Protein AF-A0AAN8FNZ8-F1 (afdb_monomer)

Solvent-accessible surface area (backbone atoms only — not comparable to full-atom values): 11149 Å² total; per-residue (Å²): 138,85,81,81,78,76,79,76,75,73,84,70,52,84,49,42,31,47,99,85,54,46,43,59,77,36,35,39,49,52,98,63,29,33,39,77,42,84,88,40,74,85,82,74,87,75,91,60,44,58,32,44,45,80,42,80,43,69,47,98,87,42,27,61,41,83,43,81,48,73,41,76,72,66,26,50,25,84,95,46,68,43,57,80,26,32,36,62,39,81,90,76,51,40,69,38,72,40,83,91,41,74,89,68,80,80,79,90,53,90,73,44,49,76,43,80,42,68,50,97,44,27,33,66,40,71,46,76,50,59,68,72,78,72,78,75,76,74,75,76,77,80,77,83,74,92,71,86,86,82,92,82,89,81,81,92,76,88,83,86,82,90,80,91,82,89,134

pLDDT: mean 73.62, std 21.34, range [31.33, 93.25]

Nearest PDB structures (foldseek):
  5lnl-assembly3_I  TM=2.287E-01  e=4.081E-01  Haemophilus influenzae
  5lnl-assembly3_G  TM=2.265E-01  e=8.159E-01  Haemophilus influenzae
  5lnl-assembly3_H  TM=2.281E-01  e=1.050E+00  Haemophilus influenzae
  5lnl-assembly2_E  TM=2.225E-01  e=9.856E-01  Haemophilus influenzae

Secondary structure (DSSP, 8-state):
-------------TTB--TTS--STTEEEETTEEEE-TTSPP---PPPPTTEEEEEEE-TTS-EEEEEEE-GGGGEETTEEPPTTEEEETTTTEEEE-TTS----PPP-TTEEEEEEE-TT--EEEEEEEPPP----------------------------------

Structure (mmCIF, N/CA/C/O backbone):
data_AF-A0AAN8FNZ8-F1
#
_entry.id   AF-A0AAN8FNZ8-F1
#
loop_
_atom_site.group_PDB
_atom_site.id
_atom_site.type_symbol
_atom_site.label_atom_id
_atom_site.label_alt_id
_atom_site.label_comp_id
_atom_site.label_asym_id
_atom_site.label_entity_id
_atom_site.label_seq_id
_atom_site.pdbx_PDB_ins_code
_atom_site.Cartn_x
_atom_site.Cartn_y
_atom_site.Cartn_z
_atom_site.occupancy
_atom_site.B_iso_or_equiv
_atom_site.auth_seq_id
_atom_site.auth_comp_id
_atom_site.auth_asym_id
_atom_site.auth_atom_id
_atom_site.pdbx_PDB_model_num
ATOM 1 N N . MET A 1 1 ? 8.712 -43.576 -23.360 1.00 34.88 1 MET A N 1
ATOM 2 C CA . MET A 1 1 ? 9.628 -42.477 -23.734 1.00 34.88 1 MET A CA 1
ATOM 3 C C . MET A 1 1 ? 9.061 -41.198 -23.141 1.00 34.88 1 MET A C 1
ATOM 5 O O . MET A 1 1 ? 8.063 -40.707 -23.644 1.00 34.88 1 MET A O 1
ATOM 9 N N . LEU A 1 2 ? 9.599 -40.749 -22.006 1.00 34.22 2 LEU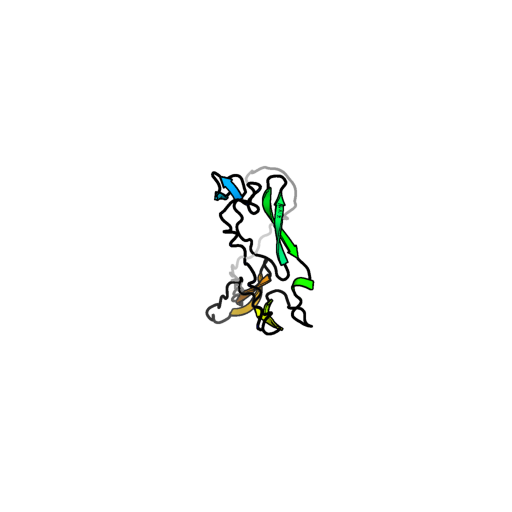 A N 1
ATOM 10 C CA . LEU A 1 2 ? 9.209 -39.498 -21.348 1.00 34.22 2 LEU A CA 1
ATOM 11 C C . LEU A 1 2 ? 10.156 -38.402 -21.840 1.00 34.22 2 LEU A C 1
ATOM 13 O O . LEU A 1 2 ? 11.313 -38.358 -21.427 1.00 34.22 2 LEU A O 1
ATOM 17 N N . SER A 1 3 ? 9.683 -37.559 -22.754 1.00 37.28 3 SER A N 1
ATOM 18 C CA . SER A 1 3 ? 10.416 -36.372 -23.193 1.00 37.28 3 SER A CA 1
ATOM 19 C C . SER A 1 3 ? 10.281 -35.291 -22.123 1.00 37.28 3 SER A C 1
ATOM 21 O O . SER A 1 3 ? 9.293 -34.565 -22.078 1.00 37.28 3 SER A O 1
ATOM 23 N N . PHE A 1 4 ? 11.276 -35.202 -21.241 1.00 40.41 4 PHE A N 1
ATOM 24 C CA . PHE A 1 4 ? 11.517 -34.019 -20.420 1.00 40.41 4 PHE A CA 1
ATOM 25 C C . PHE A 1 4 ? 11.959 -32.882 -21.354 1.00 40.41 4 PHE A C 1
ATOM 27 O O . PHE A 1 4 ? 13.141 -32.749 -21.667 1.00 40.41 4 PHE A O 1
ATOM 34 N N . GLN A 1 5 ? 11.018 -32.065 -21.834 1.00 45.25 5 GLN A N 1
ATOM 35 C CA . GLN A 1 5 ? 11.367 -30.741 -22.343 1.00 45.25 5 GLN A CA 1
ATOM 36 C C . GLN A 1 5 ? 11.790 -29.904 -21.131 1.00 45.25 5 GLN A C 1
ATOM 38 O O . GLN A 1 5 ? 10.958 -29.393 -20.383 1.00 45.25 5 GLN A O 1
ATOM 43 N N . GLY A 1 6 ? 13.103 -29.830 -20.910 1.00 41.16 6 GLY A N 1
ATOM 44 C CA . GLY A 1 6 ? 13.714 -28.895 -19.981 1.00 41.16 6 GLY A CA 1
ATOM 45 C C . GLY A 1 6 ? 13.304 -27.479 -20.361 1.00 41.16 6 GLY A C 1
ATOM 46 O O . GLY A 1 6 ? 13.720 -26.951 -21.393 1.00 41.16 6 GLY A O 1
ATOM 47 N N . LEU A 1 7 ? 12.459 -26.883 -19.526 1.00 41.94 7 LEU A N 1
ATOM 48 C CA . LEU A 1 7 ? 12.177 -25.461 -19.550 1.00 41.94 7 LEU A CA 1
ATOM 49 C C . LEU A 1 7 ? 13.484 -24.763 -19.150 1.00 41.94 7 LEU A C 1
ATOM 51 O O . LEU A 1 7 ? 13.847 -24.719 -17.977 1.00 41.94 7 LEU A O 1
ATOM 55 N N . LEU A 1 8 ? 14.241 -24.304 -20.147 1.00 40.19 8 LEU A N 1
ATOM 56 C CA . LEU A 1 8 ? 15.389 -23.426 -19.963 1.00 40.19 8 LEU A CA 1
ATOM 57 C C . LEU A 1 8 ? 14.869 -22.115 -19.366 1.00 40.19 8 LEU A C 1
ATOM 59 O O . LEU A 1 8 ? 14.513 -21.186 -20.092 1.00 40.19 8 LEU A O 1
ATOM 63 N N . CYS A 1 9 ? 14.813 -22.040 -18.037 1.00 45.38 9 CYS A N 1
ATOM 64 C CA . CYS A 1 9 ? 14.916 -20.770 -17.341 1.00 45.38 9 CYS A CA 1
ATOM 65 C C . CYS A 1 9 ? 16.268 -20.193 -17.753 1.00 45.38 9 CYS A C 1
ATOM 67 O O . CYS A 1 9 ? 17.304 -20.596 -17.238 1.00 45.38 9 CYS A O 1
ATOM 69 N N . ALA A 1 10 ? 16.277 -19.325 -18.764 1.00 45.06 10 ALA A N 1
ATOM 70 C CA . ALA A 1 10 ? 17.444 -18.513 -19.028 1.00 45.06 10 ALA A CA 1
ATOM 71 C C . ALA A 1 10 ? 17.721 -17.741 -17.737 1.00 45.06 10 ALA A C 1
ATOM 73 O O . ALA A 1 10 ? 16.918 -16.885 -17.358 1.00 45.06 10 ALA A O 1
ATOM 74 N N . ASP A 1 11 ? 18.828 -18.085 -17.081 1.00 46.56 11 ASP A N 1
ATOM 75 C CA . ASP A 1 11 ? 19.472 -17.344 -16.001 1.00 46.56 11 ASP A CA 1
ATOM 76 C C . ASP A 1 11 ? 19.813 -15.929 -16.493 1.00 46.56 11 ASP A C 1
ATOM 78 O O . ASP A 1 11 ? 20.966 -15.575 -16.749 1.00 46.56 11 ASP A O 1
ATOM 82 N N . ARG A 1 12 ? 18.794 -15.092 -16.697 1.00 56.59 12 ARG A N 1
ATOM 83 C CA . ARG A 1 12 ? 18.971 -13.650 -16.780 1.00 56.59 12 ARG A CA 1
ATOM 84 C C . ARG A 1 12 ? 19.205 -13.191 -15.357 1.00 56.59 12 ARG A C 1
ATOM 86 O O . ARG A 1 12 ? 18.273 -12.805 -14.659 1.00 56.59 12 ARG A O 1
ATOM 93 N N . ASP A 1 13 ? 20.459 -13.306 -14.941 1.00 68.75 13 ASP A N 1
ATOM 94 C CA . ASP A 1 13 ? 20.972 -12.612 -13.773 1.00 68.75 13 ASP A CA 1
ATOM 95 C C . ASP A 1 13 ? 20.512 -11.145 -13.880 1.00 68.75 13 ASP A C 1
ATOM 97 O O . ASP A 1 13 ? 20.890 -10.467 -14.843 1.00 68.75 13 ASP A O 1
ATOM 101 N N . PRO A 1 14 ? 19.640 -10.661 -12.975 1.00 71.75 14 PRO A N 1
ATOM 102 C CA . PRO A 1 14 ? 19.034 -9.334 -13.082 1.00 71.75 14 PRO A CA 1
ATOM 103 C C . PRO A 1 14 ? 20.073 -8.208 -13.003 1.00 71.75 14 PRO A C 1
ATOM 105 O O . PRO A 1 14 ? 19.763 -7.057 -13.311 1.00 71.75 14 PRO A O 1
ATOM 108 N N . PHE A 1 15 ? 21.306 -8.546 -12.619 1.00 81.62 15 PHE A N 1
ATOM 109 C CA . PHE A 1 15 ? 22.438 -7.640 -12.545 1.00 81.62 15 PHE A CA 1
ATOM 110 C C . PHE A 1 15 ? 23.363 -7.720 -13.762 1.00 81.62 15 PHE A C 1
ATOM 112 O O . PHE A 1 15 ? 24.375 -7.027 -13.782 1.00 81.62 15 PHE A O 1
ATOM 119 N N . LYS A 1 16 ? 23.053 -8.515 -14.791 1.00 85.56 16 LYS A N 1
ATOM 120 C CA . LYS A 1 16 ? 23.825 -8.551 -16.042 1.00 85.56 16 LYS A CA 1
ATOM 121 C C . LYS A 1 16 ? 23.096 -7.833 -17.159 1.00 85.56 16 LYS A C 1
ATOM 123 O O . LYS A 1 16 ? 21.883 -7.968 -17.315 1.00 85.56 16 LYS A O 1
ATOM 128 N N . CYS A 1 17 ? 23.861 -7.101 -17.961 1.00 86.12 17 CYS A N 1
ATOM 129 C CA . CYS A 1 17 ? 23.309 -6.462 -19.144 1.00 86.12 17 CYS A CA 1
ATOM 130 C C . CYS A 1 17 ? 22.819 -7.518 -20.133 1.00 86.12 17 CYS A C 1
ATOM 132 O O . CYS A 1 17 ? 23.429 -8.581 -20.289 1.00 86.12 17 CYS A O 1
ATOM 134 N N . ASP A 1 18 ? 21.722 -7.220 -20.820 1.00 85.44 18 ASP A N 1
ATOM 135 C CA . ASP A 1 18 ? 21.282 -8.051 -21.928 1.00 85.44 18 ASP A CA 1
ATOM 136 C C . ASP A 1 18 ? 22.202 -7.896 -23.155 1.00 85.44 18 ASP A C 1
ATOM 138 O O . ASP A 1 18 ? 23.180 -7.143 -23.158 1.00 85.44 18 ASP A O 1
ATOM 142 N N . LYS A 1 19 ? 21.897 -8.647 -24.219 1.00 83.19 19 LYS A N 1
ATOM 143 C CA . LYS A 1 19 ? 22.690 -8.662 -25.459 1.00 83.19 19 LYS A CA 1
ATOM 144 C C . LYS A 1 19 ? 22.738 -7.301 -26.163 1.00 83.19 19 LYS A C 1
ATOM 146 O O . LYS A 1 19 ? 23.655 -7.076 -26.946 1.00 83.19 19 LYS A O 1
ATOM 151 N N . ASP A 1 20 ? 21.789 -6.418 -25.864 1.00 82.38 20 ASP A N 1
ATOM 152 C CA . ASP A 1 20 ? 21.699 -5.068 -26.415 1.00 82.38 20 ASP A CA 1
ATOM 153 C C . ASP A 1 20 ? 22.321 -4.023 -25.468 1.00 82.38 20 ASP A C 1
ATOM 155 O O . ASP A 1 20 ? 22.208 -2.820 -25.708 1.00 82.38 20 ASP A O 1
ATOM 159 N N . GLY A 1 21 ? 22.963 -4.463 -24.376 1.00 80.44 21 GLY A N 1
ATOM 160 C CA . GLY A 1 21 ? 23.546 -3.590 -23.360 1.00 80.44 21 GLY A CA 1
ATOM 161 C C . GLY A 1 21 ? 22.502 -2.878 -22.496 1.00 80.44 21 GLY A C 1
ATOM 162 O O . GLY A 1 21 ? 22.797 -1.831 -21.919 1.00 80.44 21 GLY A O 1
ATOM 163 N N . LYS A 1 22 ? 21.276 -3.403 -22.414 1.00 82.12 22 LYS A N 1
ATOM 164 C CA . LYS A 1 22 ? 20.177 -2.825 -21.636 1.00 82.12 22 LYS A CA 1
ATOM 165 C C . LYS A 1 22 ? 19.982 -3.559 -20.316 1.00 82.12 22 LYS A C 1
ATOM 167 O O . LYS A 1 22 ? 20.343 -4.721 -20.138 1.00 82.12 22 LYS A O 1
ATOM 172 N N . CYS A 1 23 ? 19.398 -2.823 -19.380 1.00 84.88 23 CYS A N 1
ATOM 173 C CA . CYS A 1 23 ? 19.092 -3.263 -18.030 1.00 84.88 23 CYS A CA 1
ATOM 174 C C . CYS A 1 23 ? 17.632 -2.945 -17.697 1.00 84.88 23 CYS A C 1
ATOM 176 O O . CYS A 1 23 ? 16.962 -2.209 -18.427 1.00 84.88 23 CYS A O 1
ATOM 178 N N . ALA A 1 24 ? 17.141 -3.487 -16.581 1.00 83.31 24 ALA A N 1
ATOM 179 C CA . ALA A 1 24 ? 15.825 -3.136 -16.057 1.00 83.31 24 ALA A CA 1
ATOM 180 C C . ALA A 1 24 ? 15.716 -1.619 -15.760 1.00 83.31 24 ALA A C 1
ATOM 182 O O . ALA A 1 24 ? 16.738 -0.962 -15.536 1.00 83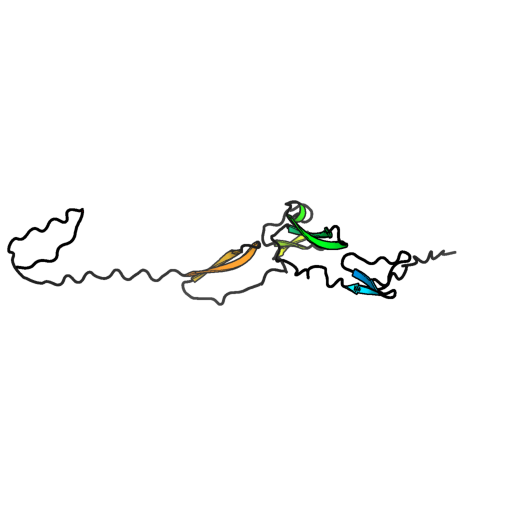.31 24 ALA A O 1
ATOM 183 N N . PRO A 1 25 ? 14.498 -1.044 -15.735 1.00 82.12 25 PRO A N 1
ATOM 184 C CA . PRO A 1 25 ? 14.300 0.372 -15.428 1.00 82.12 25 PRO A CA 1
ATOM 185 C C . PRO A 1 25 ? 14.983 0.799 -14.123 1.00 82.12 25 PRO A C 1
ATOM 187 O O . PRO A 1 25 ? 14.908 0.095 -13.117 1.00 82.12 25 PRO A O 1
ATOM 190 N N . GLY A 1 26 ? 15.641 1.960 -14.132 1.00 78.50 26 GLY A N 1
ATOM 191 C CA . GLY A 1 26 ? 16.424 2.455 -12.989 1.00 78.50 26 GLY A CA 1
ATOM 192 C C . GLY A 1 26 ? 17.835 1.876 -12.871 1.00 78.50 26 GLY A C 1
ATOM 193 O O . GLY A 1 26 ? 18.578 2.268 -11.972 1.00 78.50 26 GLY A O 1
ATOM 194 N N . LEU A 1 27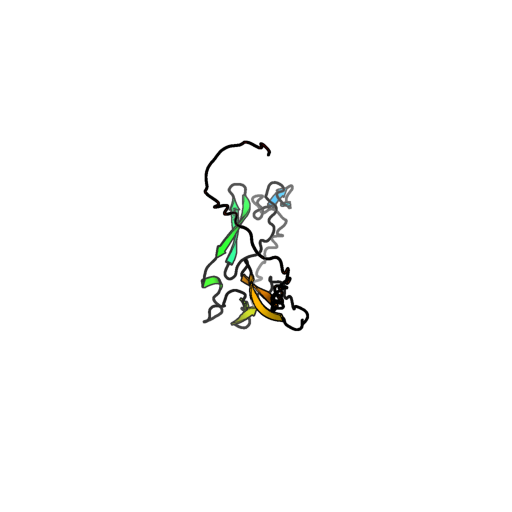 ? 18.232 0.995 -13.790 1.00 85.44 27 LEU A N 1
ATOM 195 C CA . LEU A 1 27 ? 19.595 0.493 -13.918 1.00 85.44 27 LEU A CA 1
ATOM 196 C C . LEU A 1 27 ? 20.216 0.974 -15.235 1.00 85.44 27 LEU A C 1
ATOM 198 O O . LEU A 1 27 ? 19.526 1.214 -16.227 1.00 85.44 27 LEU A O 1
ATOM 202 N N . ARG A 1 28 ? 21.540 1.106 -15.249 1.00 86.31 28 ARG A N 1
ATOM 203 C CA . ARG A 1 28 ? 22.334 1.338 -16.459 1.00 86.31 28 ARG A CA 1
ATOM 204 C C . ARG A 1 28 ? 23.378 0.242 -16.596 1.00 86.31 28 ARG A C 1
ATOM 206 O O . ARG A 1 28 ? 23.872 -0.259 -15.590 1.00 86.31 28 ARG A O 1
ATOM 213 N N . CYS A 1 29 ? 23.711 -0.111 -17.831 1.00 88.31 29 CYS A N 1
ATOM 214 C CA . CYS A 1 29 ? 24.793 -1.045 -18.084 1.00 88.31 29 CYS A CA 1
ATOM 215 C C . CYS A 1 29 ? 26.137 -0.335 -17.914 1.00 88.31 29 CYS A C 1
ATOM 217 O O . CYS A 1 29 ? 26.412 0.645 -18.605 1.00 88.31 29 CYS A O 1
ATOM 219 N N . ASP A 1 30 ? 26.958 -0.838 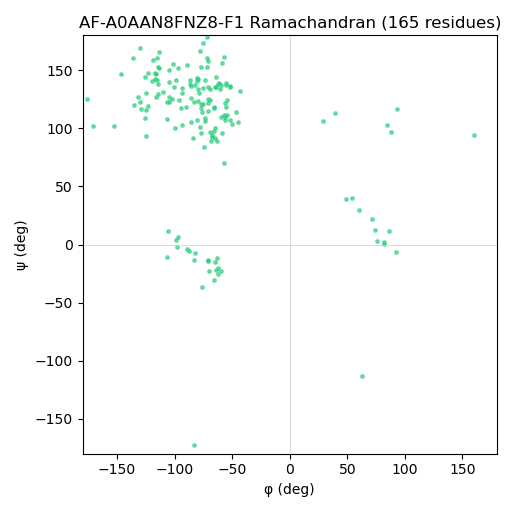-17.003 1.00 88.12 30 ASP A N 1
ATOM 220 C CA . ASP A 1 30 ? 28.322 -0.395 -16.769 1.00 88.12 30 ASP A CA 1
ATOM 221 C C . ASP A 1 30 ? 29.234 -1.625 -16.771 1.00 88.12 30 ASP A C 1
ATOM 223 O O . ASP A 1 30 ? 29.051 -2.553 -15.983 1.00 88.12 30 ASP A O 1
ATOM 227 N N . HIS A 1 31 ? 30.160 -1.692 -17.730 1.00 87.06 31 HIS A N 1
ATOM 228 C CA . HIS A 1 31 ? 31.080 -2.824 -17.909 1.00 87.06 31 HIS A CA 1
ATOM 229 C C . HIS A 1 31 ? 30.414 -4.222 -17.899 1.00 87.06 31 HIS A C 1
ATOM 231 O O . HIS A 1 31 ? 30.950 -5.180 -17.346 1.00 87.06 31 HIS A O 1
ATOM 237 N N . GLY A 1 32 ? 29.233 -4.355 -18.516 1.00 84.31 32 GLY A N 1
ATOM 238 C CA . GLY A 1 32 ? 28.491 -5.625 -18.587 1.00 84.31 32 GLY A CA 1
ATOM 239 C C . GLY A 1 32 ? 27.654 -5.956 -17.343 1.00 84.31 32 GLY A C 1
ATOM 240 O O . GLY A 1 32 ? 26.988 -6.992 -17.321 1.00 84.31 32 GLY A O 1
ATOM 241 N N . THR A 1 33 ? 27.633 -5.065 -16.347 1.00 89.69 33 THR A N 1
ATOM 242 C CA . THR A 1 33 ? 26.840 -5.185 -15.117 1.00 89.69 33 THR A CA 1
ATOM 243 C C . THR A 1 33 ? 25.784 -4.082 -15.052 1.00 89.69 33 THR A C 1
ATOM 245 O O . THR A 1 33 ? 26.049 -2.923 -15.360 1.00 89.69 33 THR A O 1
ATOM 248 N N . CYS A 1 34 ? 24.573 -4.422 -14.634 1.00 88.25 34 CYS A N 1
ATOM 249 C CA . CYS A 1 34 ? 23.503 -3.470 -14.390 1.00 88.25 34 CYS A CA 1
ATOM 250 C C . CYS A 1 34 ? 23.686 -2.822 -13.018 1.00 88.25 34 CYS A C 1
ATOM 252 O O . CYS A 1 34 ? 23.455 -3.446 -11.984 1.00 88.25 34 CYS A O 1
ATOM 254 N N . VAL A 1 35 ? 24.088 -1.554 -13.017 1.00 88.31 35 VAL A N 1
ATOM 255 C CA . VAL A 1 35 ? 24.284 -0.752 -11.805 1.00 88.31 35 VAL A CA 1
ATOM 256 C C . VAL A 1 35 ? 23.144 0.242 -11.632 1.00 88.31 35 VAL A C 1
ATOM 258 O O . VAL A 1 35 ? 22.560 0.712 -12.611 1.00 88.31 35 VAL A O 1
ATOM 261 N N . LEU A 1 36 ? 22.828 0.576 -10.379 1.00 83.44 36 LEU A N 1
ATOM 262 C CA . LEU A 1 36 ? 21.788 1.553 -10.070 1.00 83.44 36 LEU A CA 1
ATOM 263 C C . LEU A 1 36 ? 22.133 2.913 -10.679 1.00 83.44 36 LEU A C 1
ATOM 265 O O . LEU A 1 36 ? 23.255 3.412 -10.558 1.00 83.44 36 LEU A O 1
ATOM 269 N N . ARG A 1 37 ? 21.146 3.529 -11.320 1.00 84.12 37 ARG A N 1
ATOM 270 C CA . ARG A 1 37 ? 21.240 4.906 -11.784 1.00 84.12 37 ARG A CA 1
ATOM 271 C C . ARG A 1 37 ? 21.139 5.858 -10.604 1.00 84.12 37 ARG A C 1
ATOM 273 O O . ARG A 1 37 ? 20.072 6.025 -10.022 1.00 84.12 37 ARG A O 1
ATOM 280 N N . THR A 1 38 ? 22.257 6.487 -10.261 1.00 84.00 38 THR A N 1
ATOM 281 C CA . THR A 1 38 ? 22.335 7.497 -9.195 1.00 84.00 38 THR A CA 1
ATOM 282 C C . THR A 1 38 ? 21.656 8.813 -9.573 1.00 84.00 38 THR A C 1
ATOM 284 O O . THR A 1 38 ? 21.394 9.635 -8.702 1.00 84.00 38 THR A O 1
ATOM 287 N N . ASP A 1 39 ? 21.353 9.010 -10.857 1.00 83.81 39 ASP A N 1
ATOM 288 C CA . ASP A 1 39 ? 20.587 10.142 -11.371 1.00 83.81 39 ASP A CA 1
ATOM 289 C C . ASP A 1 39 ? 19.065 9.948 -11.260 1.00 83.81 39 ASP A C 1
ATOM 291 O O . ASP A 1 39 ? 18.310 10.913 -11.396 1.00 83.81 39 ASP A O 1
ATOM 295 N N . CYS A 1 40 ? 18.603 8.723 -10.988 1.00 84.25 40 CYS A N 1
ATOM 296 C CA . CYS A 1 40 ? 17.194 8.466 -10.727 1.00 84.25 40 CYS A CA 1
ATOM 297 C C . CYS A 1 40 ? 16.831 8.815 -9.273 1.00 84.25 40 CYS A C 1
ATOM 299 O O . CYS A 1 40 ? 17.623 8.576 -8.359 1.00 84.25 40 CYS A O 1
ATOM 301 N N . PRO A 1 41 ? 15.623 9.354 -9.025 1.00 82.00 41 PRO A N 1
ATOM 302 C CA . PRO A 1 41 ? 15.180 9.658 -7.672 1.00 82.00 41 PRO A CA 1
ATOM 303 C C . PRO A 1 41 ? 15.085 8.377 -6.836 1.00 82.00 41 PRO A C 1
ATOM 305 O O . PRO A 1 41 ? 14.573 7.356 -7.299 1.00 82.00 41 PRO A O 1
ATOM 308 N N . MET A 1 42 ? 15.544 8.437 -5.584 1.00 75.00 42 MET A N 1
ATOM 309 C CA . MET A 1 42 ? 15.341 7.337 -4.645 1.00 75.00 42 MET A CA 1
ATOM 310 C C . MET A 1 42 ? 13.850 7.200 -4.344 1.00 75.00 42 MET A C 1
ATOM 312 O O . MET A 1 42 ? 13.223 8.119 -3.817 1.00 75.00 42 MET A O 1
ATOM 316 N N . LEU A 1 43 ? 13.281 6.047 -4.684 1.00 76.06 43 LEU A N 1
ATOM 317 C CA . LEU A 1 43 ? 11.876 5.760 -4.439 1.00 76.06 43 LEU A CA 1
ATOM 318 C C . LEU A 1 43 ? 11.711 5.210 -3.022 1.00 76.06 43 LEU A C 1
ATOM 320 O O . LEU A 1 43 ? 12.047 4.057 -2.756 1.00 76.06 43 LEU A O 1
ATOM 324 N N . SER A 1 44 ? 11.192 6.025 -2.106 1.00 77.44 44 SER A N 1
ATOM 325 C CA . SER A 1 44 ? 10.633 5.513 -0.856 1.00 77.44 44 SER A CA 1
ATOM 326 C C . SER A 1 44 ? 9.220 4.988 -1.112 1.00 77.44 44 SER A C 1
ATOM 328 O O . SER A 1 44 ? 8.474 5.555 -1.910 1.00 77.44 44 SER A O 1
ATOM 330 N N . MET A 1 45 ? 8.847 3.887 -0.454 1.00 79.88 45 MET A N 1
ATOM 331 C CA . MET A 1 45 ? 7.485 3.355 -0.542 1.00 79.88 45 MET A CA 1
ATOM 332 C C . MET A 1 45 ? 6.536 4.296 0.221 1.00 79.88 45 MET A C 1
ATOM 334 O O . MET A 1 45 ? 6.676 4.417 1.443 1.00 79.88 45 MET A O 1
ATOM 338 N N . PRO A 1 46 ? 5.585 4.975 -0.450 1.00 83.38 46 PRO A N 1
ATOM 339 C CA . PRO A 1 46 ? 4.631 5.832 0.236 1.00 83.38 46 PRO A CA 1
ATOM 340 C C . PRO A 1 46 ? 3.612 4.993 1.014 1.00 83.38 46 PRO A C 1
ATOM 342 O O . PRO A 1 46 ? 3.272 3.873 0.628 1.00 83.38 46 PRO A O 1
ATOM 345 N N . ARG A 1 47 ? 3.067 5.563 2.093 1.00 83.81 47 ARG A N 1
ATOM 346 C CA . ARG A 1 47 ? 1.898 4.995 2.779 1.00 83.81 47 ARG A CA 1
ATOM 347 C C . ARG A 1 47 ? 0.674 5.182 1.885 1.00 83.81 47 ARG A C 1
ATOM 349 O O . ARG A 1 47 ? 0.352 6.302 1.495 1.00 83.81 47 ARG A O 1
ATOM 356 N N . MET A 1 48 ? 0.016 4.084 1.529 1.00 88.19 48 MET A N 1
ATOM 357 C CA . MET A 1 48 ? -1.114 4.092 0.596 1.00 88.19 48 MET A CA 1
ATOM 358 C C . MET A 1 48 ? -2.452 4.094 1.341 1.00 88.19 48 MET A C 1
ATOM 360 O O . MET A 1 48 ? -2.548 3.582 2.453 1.00 88.19 48 MET A O 1
ATOM 364 N N . LYS A 1 49 ? -3.496 4.653 0.723 1.00 90.94 49 LYS A N 1
ATOM 365 C CA . LYS A 1 49 ? -4.888 4.518 1.187 1.00 90.94 49 LYS A CA 1
ATOM 366 C C . LYS A 1 49 ? -5.472 3.155 0.811 1.00 90.94 49 LYS A C 1
ATOM 368 O O . LYS A 1 49 ? -4.903 2.443 -0.020 1.00 90.94 49 LYS A O 1
ATOM 373 N N . SER A 1 50 ? -6.615 2.803 1.397 1.00 89.69 50 SER A N 1
ATOM 374 C CA . SER A 1 50 ? -7.270 1.526 1.095 1.00 89.69 50 SER A CA 1
ATOM 375 C C . SER A 1 50 ? -7.740 1.494 -0.362 1.00 89.69 50 SER A C 1
ATOM 377 O O . SER A 1 50 ? -8.295 2.467 -0.870 1.00 89.69 50 SER A O 1
ATOM 379 N N . GLY A 1 51 ? -7.507 0.378 -1.058 1.00 88.19 51 GLY A N 1
ATOM 380 C CA . GLY A 1 51 ? -7.874 0.241 -2.475 1.00 88.19 51 GLY A CA 1
ATOM 381 C C . GLY A 1 51 ? -6.969 1.015 -3.442 1.00 88.19 51 GLY A C 1
ATOM 382 O O . GLY A 1 51 ? -7.300 1.162 -4.622 1.00 88.19 51 GLY A O 1
ATOM 383 N N . CYS A 1 52 ? -5.827 1.515 -2.974 1.00 90.69 52 CYS A N 1
ATOM 384 C CA . CYS A 1 52 ? -4.805 2.110 -3.823 1.00 90.69 52 CYS A CA 1
ATOM 385 C C . CYS A 1 52 ? -3.674 1.119 -4.079 1.00 90.69 52 CYS A C 1
ATOM 387 O O . CYS A 1 52 ? -3.184 0.472 -3.159 1.00 90.69 52 CYS A O 1
ATOM 389 N N . VAL A 1 53 ? -3.240 1.036 -5.334 1.00 88.88 53 VAL A N 1
ATOM 390 C CA . VAL A 1 53 ? -2.080 0.247 -5.751 1.00 88.88 53 VAL A CA 1
ATOM 391 C C . VAL A 1 53 ? -1.011 1.174 -6.309 1.00 88.88 53 VAL A C 1
ATOM 393 O O . VAL A 1 53 ? -1.315 2.161 -6.986 1.00 88.88 53 VAL A O 1
ATOM 396 N N . MET A 1 54 ? 0.250 0.865 -6.022 1.00 88.50 54 MET A N 1
ATOM 397 C CA . MET A 1 54 ? 1.384 1.559 -6.618 1.00 88.50 54 MET A CA 1
ATOM 398 C C . MET A 1 54 ? 1.787 0.842 -7.903 1.00 88.50 54 MET A C 1
ATOM 400 O O . MET A 1 54 ? 2.197 -0.315 -7.884 1.00 88.50 54 MET A O 1
ATOM 404 N N . LEU A 1 55 ? 1.693 1.551 -9.018 1.00 88.44 55 LEU A N 1
ATOM 405 C CA . LEU A 1 55 ? 2.222 1.126 -10.303 1.00 88.44 55 LEU A CA 1
ATOM 406 C C . LEU A 1 55 ? 3.571 1.796 -10.532 1.00 88.44 55 LEU A C 1
ATOM 408 O O . LEU A 1 55 ? 3.752 2.968 -10.211 1.00 88.44 55 LEU A O 1
ATOM 412 N N . THR A 1 56 ? 4.518 1.074 -11.110 1.00 85.31 56 THR A N 1
ATOM 413 C CA . THR A 1 56 ? 5.784 1.652 -11.555 1.00 85.31 56 THR A CA 1
ATOM 414 C C . THR A 1 56 ? 5.679 1.985 -13.037 1.00 85.31 56 THR A C 1
ATOM 416 O O . THR A 1 56 ? 5.328 1.152 -13.869 1.00 85.31 56 THR A O 1
ATOM 419 N N . THR A 1 57 ? 5.947 3.241 -13.368 1.00 88.50 57 THR A N 1
ATOM 420 C CA . THR A 1 57 ? 6.058 3.726 -14.749 1.00 88.50 57 THR A CA 1
ATOM 421 C C . THR A 1 57 ? 7.485 4.179 -14.995 1.00 88.50 57 THR A C 1
ATOM 423 O O . THR A 1 57 ? 8.221 4.398 -14.040 1.00 88.50 57 THR A O 1
ATOM 426 N N . VAL A 1 58 ? 7.910 4.275 -16.249 1.00 88.19 58 VAL A N 1
ATOM 427 C CA . VAL A 1 58 ? 9.272 4.701 -16.588 1.00 88.19 58 VAL A CA 1
ATOM 428 C C . VAL A 1 58 ? 9.201 6.088 -17.219 1.00 88.19 58 VAL A C 1
ATOM 430 O O . VAL A 1 58 ? 8.360 6.307 -18.089 1.00 88.19 58 VAL A O 1
ATOM 433 N N . ASP A 1 59 ? 10.030 7.023 -16.753 1.00 86.12 59 ASP A N 1
ATOM 434 C CA . ASP A 1 59 ? 10.149 8.354 -17.355 1.00 86.12 59 ASP A CA 1
ATOM 435 C C . ASP A 1 59 ? 10.953 8.307 -18.672 1.00 86.12 59 ASP A C 1
ATOM 437 O O . ASP A 1 59 ? 11.529 7.282 -19.042 1.00 86.12 59 ASP A O 1
ATOM 441 N N . GLU A 1 60 ? 11.027 9.429 -19.389 1.00 86.75 60 GLU A N 1
ATOM 442 C CA . GLU A 1 60 ? 11.777 9.534 -20.654 1.00 86.75 60 GLU A CA 1
ATOM 443 C C . GLU A 1 60 ? 13.273 9.217 -20.502 1.00 86.75 60 GLU A C 1
ATOM 445 O O . GLU A 1 60 ? 13.942 8.841 -21.463 1.00 86.75 60 GLU A O 1
ATOM 450 N N . ARG A 1 61 ? 13.807 9.345 -19.284 1.00 82.56 61 ARG A N 1
ATOM 451 C CA . ARG A 1 61 ? 15.205 9.058 -18.968 1.00 82.56 61 ARG A CA 1
ATOM 452 C C . ARG A 1 61 ? 15.424 7.593 -18.620 1.00 82.56 61 ARG A C 1
ATOM 454 O O . ARG A 1 61 ? 16.577 7.207 -18.450 1.00 82.56 61 ARG A O 1
ATOM 461 N N . GLY A 1 62 ? 14.382 6.768 -18.529 1.00 81.19 62 GLY A N 1
ATOM 462 C CA . GLY A 1 62 ? 14.497 5.370 -18.115 1.00 81.19 62 GLY A CA 1
ATOM 463 C C . GLY A 1 62 ? 14.451 5.163 -16.595 1.00 81.19 62 GLY A C 1
ATOM 464 O O . GLY A 1 62 ? 14.776 4.070 -16.122 1.00 81.19 62 GLY A O 1
ATOM 465 N N . CYS A 1 63 ? 14.085 6.186 -15.820 1.00 86.25 63 CYS A N 1
ATOM 466 C CA . CYS A 1 63 ? 13.965 6.114 -14.369 1.00 86.25 63 CYS A CA 1
ATOM 467 C C . CYS A 1 63 ? 12.574 5.625 -13.945 1.00 86.25 63 CYS A C 1
ATOM 469 O O . CYS A 1 63 ? 11.568 6.062 -14.507 1.00 86.25 63 CYS A O 1
ATOM 471 N N . PRO A 1 64 ? 12.483 4.745 -12.934 1.00 86.44 64 PRO A N 1
ATOM 472 C CA . PRO A 1 64 ? 11.209 4.304 -12.401 1.00 86.44 64 PRO A CA 1
ATOM 473 C C . PRO A 1 64 ? 10.553 5.452 -11.626 1.00 86.44 64 PRO A C 1
ATOM 475 O O . PRO A 1 64 ? 11.190 6.135 -10.828 1.00 86.44 64 PRO A O 1
ATOM 478 N N . MET A 1 65 ? 9.260 5.639 -11.848 1.00 87.00 65 MET A N 1
ATOM 479 C CA . MET A 1 65 ? 8.422 6.635 -11.203 1.00 87.00 65 MET A CA 1
ATOM 480 C C . MET A 1 65 ? 7.154 5.956 -10.666 1.00 87.00 65 MET A C 1
ATOM 482 O O . MET A 1 65 ? 6.424 5.319 -11.440 1.00 87.00 65 MET A O 1
ATOM 486 N N . PRO A 1 66 ? 6.874 6.064 -9.355 1.00 88.00 66 PRO A N 1
ATOM 487 C CA . PRO A 1 66 ? 5.697 5.471 -8.750 1.00 88.00 66 PRO A CA 1
ATOM 488 C C . PRO A 1 66 ? 4.457 6.289 -9.115 1.00 88.00 66 PRO A C 1
ATOM 490 O O . PRO A 1 66 ? 4.439 7.515 -9.027 1.00 88.00 66 PRO A O 1
ATOM 493 N N . LYS A 1 67 ? 3.392 5.594 -9.497 1.00 89.19 67 LYS A N 1
ATOM 494 C CA . LYS A 1 67 ? 2.075 6.145 -9.788 1.00 89.19 67 LYS A CA 1
ATOM 495 C C . LYS A 1 67 ? 1.051 5.423 -8.925 1.00 89.19 67 LYS A C 1
ATOM 497 O O . LYS A 1 67 ? 0.845 4.223 -9.076 1.00 89.19 67 LYS A O 1
ATOM 502 N N . ILE A 1 68 ? 0.402 6.151 -8.026 1.00 90.62 68 ILE A N 1
ATOM 503 C CA . ILE A 1 68 ? -0.638 5.594 -7.157 1.00 90.62 68 ILE A CA 1
ATOM 504 C C . ILE A 1 68 ? -1.969 5.637 -7.909 1.00 90.62 68 ILE A C 1
ATOM 506 O O . ILE A 1 68 ? -2.380 6.693 -8.389 1.00 90.62 68 ILE A O 1
ATOM 510 N N . VAL A 1 69 ? -2.642 4.493 -8.013 1.00 91.94 69 VAL A N 1
ATOM 511 C CA . VAL A 1 69 ? -3.960 4.373 -8.642 1.00 91.94 69 VAL A CA 1
ATOM 512 C C . VAL A 1 69 ? -4.936 3.770 -7.644 1.00 91.94 69 VAL A C 1
ATOM 514 O O . VAL A 1 69 ? -4.754 2.645 -7.184 1.00 91.94 69 VAL A O 1
ATOM 517 N N . CYS A 1 70 ? -5.983 4.522 -7.319 1.00 90.94 70 CYS A N 1
ATOM 518 C CA . CYS A 1 70 ? -7.022 4.105 -6.386 1.00 90.94 70 CYS A CA 1
ATOM 519 C C . CYS A 1 70 ? -8.291 3.729 -7.147 1.00 90.94 70 CYS A C 1
ATOM 521 O O . CYS A 1 70 ? -8.789 4.515 -7.952 1.00 90.94 70 CYS A O 1
ATOM 523 N N . SER A 1 71 ? -8.817 2.534 -6.887 1.00 90.50 71 SER A N 1
ATOM 524 C CA . SER A 1 71 ? -10.045 2.036 -7.507 1.00 90.50 71 SER A CA 1
ATOM 525 C C . SER A 1 71 ? -10.814 1.161 -6.527 1.00 90.50 71 SER A C 1
ATOM 527 O O . SER A 1 71 ? -10.223 0.425 -5.740 1.00 90.50 71 SER A O 1
ATOM 529 N N . LYS A 1 72 ? -12.148 1.187 -6.614 1.00 87.38 72 LYS A N 1
ATOM 530 C CA . LYS A 1 72 ? -13.008 0.273 -5.846 1.00 87.38 72 LYS A CA 1
ATOM 531 C C . LYS A 1 72 ? -12.765 -1.190 -6.216 1.00 87.38 72 LYS A C 1
ATOM 533 O O . LYS A 1 72 ? -12.984 -2.069 -5.395 1.00 87.38 72 LYS A O 1
ATOM 538 N N . GLU A 1 73 ? -12.289 -1.457 -7.429 1.00 88.75 73 GLU A N 1
ATOM 539 C CA . GLU A 1 73 ? -11.957 -2.814 -7.872 1.00 88.75 73 GLU A CA 1
ATOM 540 C C . GLU A 1 73 ? -10.790 -3.412 -7.087 1.00 88.75 73 GLU A C 1
ATOM 542 O O . GLU A 1 73 ? -10.787 -4.609 -6.822 1.00 88.75 73 GLU A O 1
ATOM 547 N N . ASN A 1 74 ? -9.863 -2.576 -6.617 1.00 86.88 74 ASN A N 1
ATOM 548 C CA . ASN A 1 74 ? -8.743 -3.019 -5.788 1.00 86.88 74 ASN A CA 1
ATOM 549 C C . ASN A 1 74 ? -9.182 -3.438 -4.373 1.00 86.88 74 ASN A C 1
ATOM 551 O O . ASN A 1 74 ? -8.405 -4.050 -3.652 1.00 86.88 74 ASN A O 1
ATOM 555 N N . LEU A 1 75 ? -10.412 -3.106 -3.960 1.00 88.94 75 LEU A N 1
ATOM 556 C CA . LEU A 1 75 ? -11.006 -3.565 -2.698 1.00 88.94 75 LEU A CA 1
ATOM 557 C C . LEU A 1 75 ? -11.754 -4.894 -2.854 1.00 88.94 75 LEU A C 1
ATOM 559 O O . LEU A 1 75 ? -12.294 -5.414 -1.877 1.00 88.94 75 LEU A O 1
ATOM 563 N N . LYS A 1 76 ? -11.848 -5.430 -4.074 1.00 91.19 76 LYS A N 1
ATOM 564 C CA . LYS A 1 76 ? -12.597 -6.652 -4.343 1.00 91.19 76 LYS A CA 1
ATOM 565 C C . LYS A 1 76 ? -11.870 -7.858 -3.751 1.00 91.19 76 LYS A C 1
ATOM 567 O O . LYS A 1 76 ? -10.721 -8.134 -4.083 1.00 91.19 76 LYS A O 1
ATOM 572 N N . CYS A 1 77 ? -12.582 -8.615 -2.929 1.00 91.25 77 CYS A N 1
ATOM 573 C CA . CYS A 1 77 ? -12.120 -9.844 -2.308 1.00 91.25 77 CYS A CA 1
ATOM 574 C C . CYS A 1 77 ? -13.101 -10.970 -2.638 1.00 91.25 77 CYS A C 1
ATOM 576 O O . CYS A 1 77 ? -14.146 -11.117 -2.007 1.00 91.25 77 CYS A O 1
ATOM 578 N N . GLY A 1 78 ? -12.822 -11.723 -3.705 1.00 88.25 78 GLY A N 1
ATOM 579 C CA . GLY A 1 78 ? -13.771 -12.702 -4.240 1.00 88.25 78 GLY A CA 1
ATOM 580 C C . GLY A 1 78 ? -15.060 -12.029 -4.731 1.00 88.25 78 GLY A C 1
ATOM 581 O O . GLY A 1 78 ? -15.044 -11.286 -5.715 1.00 88.25 78 GLY A O 1
ATOM 582 N N . SER A 1 79 ? -16.178 -12.294 -4.052 1.00 89.81 79 SER A N 1
ATOM 583 C CA . SER A 1 79 ? -17.497 -11.716 -4.351 1.00 89.81 79 SER A CA 1
ATOM 584 C C . SER A 1 79 ? -17.878 -10.517 -3.474 1.00 89.81 79 SER A C 1
ATOM 586 O O . SER A 1 79 ? -18.956 -9.959 -3.668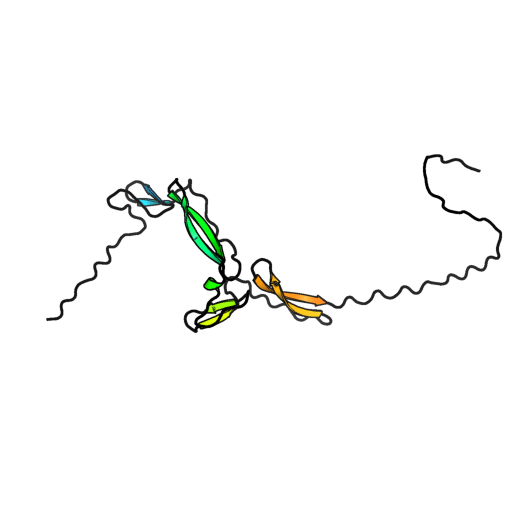 1.00 89.81 79 SER A O 1
ATOM 588 N N . ILE A 1 80 ? -17.036 -10.124 -2.514 1.00 91.31 80 ILE A N 1
ATOM 589 C CA . ILE A 1 80 ? -17.287 -8.993 -1.608 1.00 91.31 80 ILE A CA 1
ATOM 590 C C . ILE A 1 80 ? -16.293 -7.854 -1.855 1.00 91.31 80 ILE A C 1
ATOM 592 O O . ILE A 1 80 ? -15.274 -8.035 -2.519 1.00 91.31 80 ILE A O 1
ATOM 596 N N . TYR A 1 81 ? -16.591 -6.673 -1.318 1.00 93.19 81 TYR A N 1
ATOM 597 C CA . TYR A 1 81 ? -15.683 -5.528 -1.307 1.00 93.19 81 TYR A CA 1
ATOM 598 C C . TYR A 1 81 ? -15.297 -5.222 0.137 1.00 93.19 81 TYR A C 1
ATOM 600 O O . TYR A 1 81 ? -16.177 -5.114 0.990 1.00 93.19 81 TYR A O 1
ATOM 608 N N . CYS A 1 82 ? -14.001 -5.094 0.408 1.00 91.75 82 CYS A N 1
ATOM 609 C CA . CYS A 1 82 ? -13.514 -4.748 1.736 1.00 91.75 82 CYS A CA 1
ATOM 610 C C . CYS A 1 82 ? -13.766 -3.269 2.050 1.00 91.75 82 CYS A C 1
ATOM 612 O O . CYS A 1 82 ? -13.632 -2.399 1.185 1.00 91.75 82 CYS A O 1
ATOM 614 N N . GLU A 1 83 ? -14.130 -2.993 3.301 1.00 91.56 83 GLU A N 1
ATOM 615 C CA . GLU A 1 83 ? -14.251 -1.629 3.812 1.00 91.56 83 GLU A CA 1
ATOM 616 C C . GLU A 1 83 ? -12.866 -0.976 3.983 1.00 91.56 83 GLU A C 1
ATOM 618 O O . GLU A 1 83 ? -11.861 -1.684 4.120 1.00 91.56 83 GLU A O 1
ATOM 623 N N . PRO A 1 84 ? -12.778 0.369 4.003 1.00 90.81 84 PRO A N 1
ATOM 624 C CA . PRO A 1 84 ? -11.523 1.055 4.295 1.00 90.81 84 PRO A CA 1
ATOM 625 C C . PRO A 1 84 ? -10.932 0.604 5.642 1.00 90.81 84 PRO A C 1
ATOM 627 O O . PRO A 1 84 ? -11.654 0.440 6.624 1.00 90.81 84 PRO A O 1
ATOM 630 N N . GLY A 1 85 ? -9.617 0.383 5.681 1.00 88.31 85 GLY A N 1
ATOM 631 C CA . GLY A 1 85 ? -8.902 -0.190 6.830 1.00 88.31 85 GLY A CA 1
ATOM 632 C C . GLY A 1 85 ? -8.737 -1.700 6.801 1.00 88.31 85 GLY A C 1
ATOM 633 O O . GLY A 1 85 ? -7.972 -2.243 7.604 1.00 88.31 85 GLY A O 1
ATOM 634 N N . PHE A 1 86 ? -9.354 -2.359 5.822 1.00 90.81 86 PHE A N 1
ATOM 635 C CA . PHE A 1 86 ? -9.175 -3.774 5.554 1.00 90.81 86 PHE A CA 1
ATOM 636 C C . PHE A 1 86 ? -8.569 -4.002 4.165 1.00 90.81 86 PHE A C 1
ATOM 638 O O . PHE A 1 86 ? -8.812 -3.253 3.221 1.00 90.81 86 PHE A O 1
ATOM 645 N N . GLU A 1 87 ? -7.779 -5.062 4.044 1.00 91.19 87 GLU A N 1
ATOM 646 C CA . GLU A 1 87 ? -7.256 -5.591 2.787 1.00 91.19 87 GLU A CA 1
ATOM 647 C C . GLU A 1 87 ? -7.752 -7.021 2.559 1.00 91.19 87 GLU A C 1
ATOM 649 O O . GLU A 1 87 ? -8.153 -7.715 3.497 1.00 91.19 87 GLU A O 1
ATOM 654 N N . CYS A 1 88 ? -7.741 -7.468 1.304 1.00 91.06 88 CYS A N 1
ATOM 655 C CA . CYS A 1 88 ? -8.132 -8.829 0.966 1.00 91.06 88 CYS A CA 1
ATOM 656 C C . CYS A 1 88 ? -6.989 -9.811 1.241 1.00 91.06 88 CYS A C 1
ATOM 658 O O . CYS A 1 88 ? -5.913 -9.704 0.656 1.00 91.06 88 CYS A O 1
ATOM 660 N N . ASP A 1 89 ? -7.249 -10.821 2.067 1.00 91.88 89 ASP A N 1
ATOM 661 C CA . ASP A 1 89 ? -6.438 -12.033 2.095 1.00 91.88 89 ASP A CA 1
ATOM 662 C C . ASP A 1 89 ? -6.837 -12.912 0.902 1.00 91.88 89 ASP A C 1
ATOM 664 O O . ASP A 1 89 ? -7.880 -13.572 0.928 1.00 91.88 89 ASP A O 1
ATOM 668 N N . HIS A 1 90 ? -6.034 -12.892 -0.165 1.00 86.19 90 HIS A N 1
ATOM 669 C CA . HIS A 1 90 ? -6.326 -13.628 -1.398 1.00 86.19 90 HIS A CA 1
ATOM 670 C C . HIS A 1 90 ? -6.340 -15.152 -1.217 1.00 86.19 90 HIS A C 1
ATOM 672 O O . HIS A 1 90 ? -7.009 -15.829 -1.996 1.00 86.19 90 HIS A O 1
ATOM 678 N N . ASP A 1 91 ? -5.688 -15.687 -0.180 1.00 90.19 91 ASP A N 1
ATOM 679 C CA . ASP A 1 91 ? -5.669 -17.130 0.081 1.00 90.19 91 ASP A CA 1
ATOM 680 C C . ASP A 1 91 ? -6.993 -17.611 0.686 1.00 90.19 91 ASP A C 1
ATOM 682 O O . ASP A 1 91 ? -7.467 -18.710 0.401 1.00 90.19 91 ASP A O 1
ATOM 686 N N . LYS A 1 92 ? -7.605 -16.780 1.538 1.00 91.38 92 LYS A N 1
ATOM 687 C CA . LYS A 1 92 ? -8.834 -17.118 2.278 1.00 91.38 92 LYS A CA 1
ATOM 688 C C . LYS A 1 92 ? -10.075 -16.413 1.753 1.00 91.38 92 LYS A C 1
ATOM 690 O O . LYS A 1 92 ? -11.180 -16.748 2.171 1.00 91.38 92 LYS A O 1
ATOM 695 N N . THR A 1 93 ? -9.918 -15.439 0.861 1.00 91.56 93 THR A N 1
ATOM 696 C CA . THR A 1 93 ? -10.985 -14.541 0.391 1.00 91.56 93 THR A CA 1
ATOM 697 C C . THR A 1 93 ? -11.718 -13.829 1.535 1.00 91.56 93 THR A C 1
ATOM 699 O O . THR A 1 93 ? -12.937 -13.683 1.520 1.00 91.56 93 THR A O 1
ATOM 702 N N . VAL A 1 94 ? -10.967 -13.392 2.552 1.00 93.25 94 VAL A N 1
ATOM 703 C CA . VAL A 1 94 ? -11.492 -12.684 3.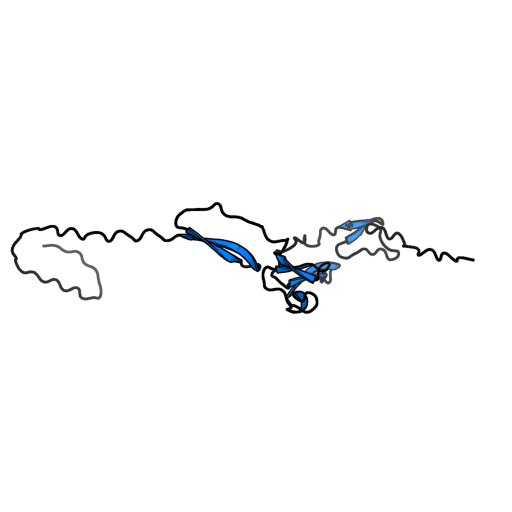733 1.00 93.25 94 VAL A CA 1
ATOM 704 C C . VAL A 1 94 ? -10.855 -11.302 3.833 1.00 93.25 94 VAL A C 1
ATOM 706 O O . VAL A 1 94 ? -9.658 -11.147 3.603 1.00 93.25 94 VAL A O 1
ATOM 709 N N . CYS A 1 95 ? -11.646 -10.301 4.217 1.00 92.56 95 CYS A N 1
ATOM 710 C CA . CYS A 1 95 ? -11.139 -8.970 4.534 1.00 92.56 95 CYS A CA 1
ATOM 711 C C . CYS A 1 95 ? -10.481 -8.974 5.920 1.00 92.56 95 CYS A C 1
ATOM 713 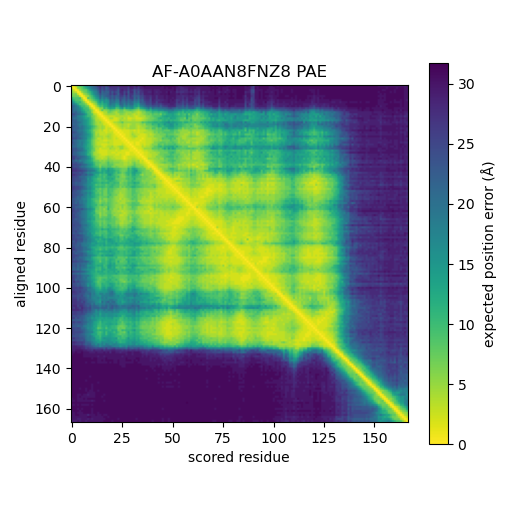O O . CYS A 1 95 ? -11.139 -9.232 6.929 1.00 92.56 95 CYS A O 1
ATOM 715 N N . ILE A 1 96 ? -9.186 -8.683 5.971 1.00 91.88 96 ILE A N 1
ATOM 716 C CA . ILE A 1 96 ? -8.386 -8.618 7.199 1.00 91.88 96 ILE A CA 1
ATOM 717 C C . ILE A 1 96 ? -7.904 -7.185 7.434 1.00 91.88 96 ILE A C 1
ATOM 719 O O . ILE A 1 96 ? -7.773 -6.437 6.469 1.00 91.88 96 ILE A O 1
ATOM 723 N N . PRO A 1 97 ? -7.649 -6.757 8.684 1.00 90.38 97 PRO A N 1
ATOM 724 C CA . PRO A 1 97 ? -7.064 -5.446 8.931 1.00 90.38 97 PRO A CA 1
ATOM 725 C C . PRO A 1 97 ? -5.754 -5.293 8.161 1.00 90.38 97 PRO A C 1
ATOM 727 O O . PRO A 1 97 ? -4.950 -6.226 8.108 1.00 90.38 97 PRO A O 1
ATOM 730 N N . ARG A 1 98 ? -5.548 -4.114 7.581 1.00 90.00 98 ARG A N 1
ATOM 731 C CA . ARG A 1 98 ? -4.360 -3.806 6.784 1.00 90.00 98 ARG A CA 1
ATOM 732 C C . ARG A 1 98 ? -3.061 -4.072 7.543 1.00 90.00 98 ARG A C 1
ATOM 734 O O . ARG A 1 98 ? -2.836 -3.498 8.610 1.00 90.00 98 ARG A O 1
ATOM 741 N N . ARG A 1 99 ? -2.183 -4.901 6.970 1.00 87.12 99 ARG A N 1
ATOM 742 C CA . ARG A 1 99 ? -0.896 -5.280 7.581 1.00 87.12 99 ARG A CA 1
ATOM 743 C C . ARG A 1 99 ? 0.124 -4.143 7.621 1.00 87.12 99 ARG A C 1
ATOM 745 O O . ARG A 1 99 ? 1.032 -4.176 8.446 1.00 87.12 99 ARG A O 1
ATOM 752 N N . ASP A 1 100 ? -0.008 -3.148 6.749 1.00 86.69 100 ASP A N 1
ATOM 753 C CA . ASP A 1 100 ? 0.877 -1.979 6.706 1.00 86.69 100 ASP A CA 1
ATOM 754 C C . ASP A 1 100 ? 0.500 -0.887 7.728 1.00 86.69 100 ASP A C 1
ATOM 756 O O . ASP A 1 100 ? 1.235 0.089 7.926 1.00 86.69 100 ASP A O 1
ATOM 760 N N . CYS A 1 101 ? -0.638 -1.052 8.403 1.00 87.81 101 CYS A N 1
ATOM 761 C CA . CYS A 1 101 ? -1.088 -0.170 9.465 1.00 87.81 101 CYS A CA 1
ATOM 762 C C . CYS A 1 101 ? -0.515 -0.595 10.829 1.00 87.81 101 CYS A C 1
ATOM 764 O O . CYS A 1 101 ? -0.436 -1.787 11.134 1.00 87.81 101 CYS A O 1
ATOM 766 N N . PRO A 1 102 ? -0.140 0.364 11.695 1.00 84.56 102 PRO A N 1
ATOM 767 C CA . PRO A 1 102 ? 0.336 0.041 13.031 1.00 84.56 102 PRO A CA 1
ATOM 768 C C . PRO A 1 102 ? -0.818 -0.496 13.887 1.00 84.56 102 PRO A C 1
ATOM 770 O O . PRO A 1 102 ? -1.833 0.174 14.074 1.00 84.56 102 PRO A O 1
ATOM 773 N N . ASN A 1 103 ? -0.650 -1.691 14.452 1.00 79.88 103 ASN A N 1
ATOM 774 C CA . ASN A 1 103 ? -1.615 -2.259 15.388 1.00 79.88 103 ASN A CA 1
ATOM 775 C C . ASN A 1 103 ? -1.340 -1.731 16.805 1.00 79.88 103 ASN A C 1
ATOM 777 O O . ASN A 1 103 ? -0.515 -2.278 17.537 1.00 79.88 103 ASN A O 1
ATOM 781 N N . ILE A 1 104 ? -1.990 -0.624 17.166 1.00 82.75 104 ILE A N 1
ATOM 782 C CA . ILE A 1 104 ? -1.801 0.047 18.457 1.00 82.75 104 ILE A CA 1
ATOM 783 C C . ILE A 1 104 ? -2.978 -0.291 19.372 1.00 82.75 104 ILE A C 1
ATOM 785 O O . ILE A 1 104 ? -4.128 -0.018 19.042 1.00 82.75 104 ILE A O 1
ATOM 789 N N . ALA A 1 105 ? -2.684 -0.816 20.562 1.00 81.38 105 ALA A N 1
ATOM 790 C CA . ALA A 1 105 ? -3.656 -0.974 21.638 1.00 81.38 105 ALA A CA 1
ATOM 791 C C . ALA A 1 105 ? -3.378 0.061 22.735 1.00 81.38 105 ALA A C 1
ATOM 793 O O . ALA A 1 105 ? -2.278 0.111 23.287 1.00 81.38 105 ALA A O 1
ATOM 794 N N . LEU A 1 106 ? -4.367 0.895 23.063 1.00 83.19 106 LEU A N 1
ATOM 795 C CA . LEU A 1 106 ? -4.217 1.870 24.143 1.00 83.19 106 LEU A CA 1
ATOM 796 C C . LEU A 1 106 ? -4.434 1.205 25.517 1.00 83.19 106 LEU A C 1
ATOM 798 O O . LEU A 1 106 ? -5.357 0.404 25.677 1.00 83.19 106 LEU A O 1
ATOM 802 N N . PRO A 1 107 ? -3.646 1.563 26.548 1.00 84.94 107 PRO A N 1
ATOM 803 C CA . PRO A 1 107 ? -3.838 1.046 27.902 1.00 84.94 107 PRO A CA 1
ATOM 804 C C . PRO A 1 107 ? -5.131 1.600 28.501 1.00 84.94 107 PRO A C 1
ATOM 806 O O . PRO A 1 107 ? -5.370 2.805 28.409 1.00 84.94 107 PRO A O 1
ATOM 809 N N . LYS A 1 108 ? -5.955 0.753 29.127 1.00 84.44 108 LYS A N 1
ATOM 810 C CA . LYS A 1 108 ? -7.257 1.145 29.701 1.00 84.44 108 LYS A CA 1
ATOM 811 C C . LYS A 1 108 ? -7.119 2.352 30.639 1.00 84.44 108 LYS A C 1
ATOM 813 O O . LYS A 1 108 ? -6.222 2.387 31.477 1.00 84.44 108 LYS A O 1
ATOM 818 N N . LYS A 1 109 ? -8.025 3.326 30.515 1.00 84.12 109 LYS A N 1
ATOM 819 C CA . LYS A 1 109 ? -8.076 4.517 31.375 1.00 84.12 109 LYS A CA 1
ATOM 820 C C . LYS A 1 109 ? -9.498 4.746 31.874 1.00 84.12 109 LYS A C 1
ATOM 822 O O . LYS A 1 109 ? -10.431 4.814 31.076 1.00 84.12 109 LYS A O 1
ATOM 827 N N . GLU A 1 110 ? -9.655 4.874 33.187 1.00 81.75 110 GLU A N 1
ATOM 828 C CA . GLU A 1 110 ? -10.953 5.138 33.810 1.00 81.75 110 GLU A CA 1
ATOM 829 C C . GLU A 1 110 ? -11.538 6.476 33.334 1.00 81.75 110 GLU A C 1
ATOM 831 O O . GLU A 1 110 ? -10.825 7.465 33.161 1.00 81.75 110 GLU A O 1
ATOM 836 N N . GLY A 1 111 ? -12.849 6.502 33.075 1.00 82.38 111 GLY A N 1
ATOM 837 C CA . GLY A 1 111 ? -13.552 7.693 32.581 1.00 82.38 111 GLY A CA 1
ATOM 838 C C . GLY A 1 111 ? -13.326 8.025 31.098 1.00 82.38 111 GLY A C 1
ATOM 839 O O . GLY A 1 111 ? -13.871 9.021 30.609 1.00 82.38 111 GLY A O 1
ATOM 840 N N . CYS A 1 112 ? -12.573 7.194 30.373 1.00 85.62 112 CYS A N 1
ATOM 841 C CA . CYS A 1 112 ? -12.355 7.328 28.938 1.00 85.62 112 CYS A CA 1
ATOM 842 C C . CYS A 1 112 ? -12.936 6.133 28.173 1.00 85.62 112 CYS A C 1
ATOM 844 O O . CYS A 1 112 ? -12.950 5.005 28.661 1.00 85.62 112 CYS A O 1
ATOM 846 N N . THR A 1 113 ? -13.428 6.389 26.964 1.00 86.25 113 THR A N 1
ATOM 847 C CA . THR A 1 113 ? -13.900 5.362 26.032 1.00 86.25 113 THR A CA 1
ATOM 848 C C . THR A 1 113 ? -13.019 5.389 24.796 1.00 86.25 113 THR A C 1
ATOM 850 O O . THR A 1 113 ? -12.856 6.444 24.182 1.00 86.25 113 THR A O 1
ATOM 853 N N . ASP A 1 114 ? -12.478 4.232 24.434 1.00 88.00 114 ASP A N 1
ATOM 854 C CA . ASP A 1 114 ? -11.677 4.064 23.228 1.00 88.00 114 ASP A CA 1
ATOM 855 C C . ASP A 1 114 ? -12.595 3.594 22.091 1.00 88.00 114 ASP A C 1
ATOM 857 O O . ASP A 1 114 ? -13.399 2.676 22.266 1.00 88.00 114 ASP A O 1
ATOM 861 N N . LYS A 1 115 ? -12.519 4.256 20.937 1.00 87.25 115 LYS A N 1
ATOM 862 C CA . LYS A 1 115 ? -13.245 3.892 19.714 1.00 87.25 115 LYS A CA 1
ATOM 863 C C . LYS A 1 115 ? -12.254 3.743 18.574 1.00 87.25 115 LYS A C 1
ATOM 865 O O . LYS A 1 115 ? -11.307 4.513 18.501 1.00 87.25 115 LYS A O 1
ATOM 870 N N . MET A 1 116 ? -12.484 2.797 17.673 1.00 88.19 116 MET A N 1
ATOM 871 C CA . MET A 1 116 ? -11.683 2.701 16.452 1.00 88.19 116 MET A CA 1
ATOM 872 C C . MET A 1 116 ? -12.189 3.728 15.438 1.00 88.19 116 MET A C 1
ATOM 874 O O . MET A 1 116 ? -13.398 3.860 15.243 1.00 88.19 116 MET A O 1
ATOM 878 N N . ALA A 1 117 ? -11.269 4.457 14.820 1.00 90.25 117 ALA A N 1
ATOM 879 C CA . ALA A 1 117 ? -11.539 5.386 13.732 1.00 90.25 117 ALA A CA 1
ATOM 880 C C . ALA A 1 117 ? -10.485 5.212 12.634 1.00 90.25 117 ALA A C 1
ATOM 882 O O . ALA A 1 117 ? -9.414 4.665 12.884 1.00 90.25 117 ALA A O 1
ATOM 883 N N . LEU A 1 118 ? -10.795 5.669 11.425 1.00 91.69 118 LEU A N 1
ATOM 884 C CA . LEU A 1 118 ? -9.851 5.674 10.311 1.00 91.69 118 LEU A CA 1
ATOM 885 C C . LEU A 1 118 ? -8.988 6.939 10.361 1.00 91.69 118 LEU A C 1
ATOM 887 O O . LEU A 1 118 ? -9.511 8.029 10.606 1.00 91.69 118 LEU A O 1
ATOM 891 N N . ASP A 1 119 ? -7.683 6.791 10.141 1.00 89.56 119 ASP A N 1
ATOM 892 C CA . ASP A 1 119 ? -6.766 7.915 9.939 1.00 89.56 119 ASP A CA 1
ATOM 893 C C . ASP A 1 119 ? -6.774 8.413 8.477 1.00 89.56 119 ASP A C 1
ATOM 895 O O . ASP A 1 119 ? -7.578 7.985 7.647 1.00 89.56 119 ASP A O 1
ATOM 899 N N . GLU A 1 120 ? -5.865 9.331 8.142 1.00 90.62 120 GLU A N 1
ATOM 900 C CA . GLU A 1 120 ? -5.741 9.883 6.788 1.00 90.62 120 GLU A CA 1
ATOM 901 C C . GLU A 1 120 ? -5.310 8.862 5.715 1.00 90.62 120 GLU A C 1
ATOM 903 O O . GLU A 1 120 ? -5.461 9.148 4.528 1.00 90.62 120 GLU A O 1
ATOM 908 N N . TYR A 1 121 ? -4.801 7.689 6.106 1.00 90.50 121 TYR A N 1
ATOM 909 C CA . TYR A 1 121 ? -4.411 6.577 5.230 1.00 90.50 121 TYR A CA 1
ATOM 910 C C . TYR A 1 121 ? -5.410 5.414 5.284 1.00 90.50 121 TYR A C 1
ATOM 912 O O . TYR A 1 121 ? -5.123 4.331 4.768 1.00 90.50 121 TYR A O 1
ATOM 920 N N . ASP A 1 122 ? -6.579 5.634 5.888 1.00 91.19 122 ASP A N 1
ATOM 921 C CA . ASP A 1 122 ? -7.579 4.618 6.196 1.00 91.19 122 ASP A CA 1
ATOM 922 C C . ASP A 1 122 ? -7.052 3.509 7.121 1.00 91.19 122 ASP A C 1
ATOM 924 O O . ASP A 1 122 ? -7.503 2.376 7.034 1.00 91.19 122 ASP A O 1
ATOM 928 N N . CYS A 1 123 ? -6.091 3.777 8.002 1.00 90.81 123 CYS A N 1
ATOM 929 C CA . CYS A 1 123 ? -5.691 2.826 9.034 1.00 90.81 123 CYS A CA 1
ATOM 930 C C . CYS A 1 123 ? -6.635 2.899 10.236 1.00 90.81 123 CYS A C 1
ATOM 932 O O . CYS A 1 123 ? -6.975 3.983 10.707 1.00 90.81 123 CYS A O 1
ATOM 934 N N . LEU A 1 124 ? -7.012 1.739 10.777 1.00 90.31 124 LEU A N 1
ATOM 935 C CA . LEU A 1 124 ? -7.817 1.648 11.994 1.00 90.31 124 LEU A CA 1
ATOM 936 C C . LEU A 1 124 ? -6.968 2.008 13.219 1.00 90.31 124 LEU A C 1
ATOM 938 O O . LEU A 1 124 ? -6.143 1.214 13.670 1.00 90.31 124 LEU A O 1
ATOM 942 N N . VAL A 1 125 ? -7.197 3.196 13.774 1.00 90.62 125 VAL A N 1
ATOM 943 C CA . VAL A 1 125 ? -6.501 3.716 14.953 1.00 90.62 125 VAL A CA 1
ATOM 944 C C . VAL A 1 125 ? -7.459 3.895 16.137 1.00 90.62 125 VAL A C 1
ATOM 946 O O . VAL A 1 125 ? -8.605 4.322 15.960 1.00 90.62 125 VAL A O 1
ATOM 949 N N . PRO A 1 126 ? -7.023 3.591 17.370 1.00 89.69 126 PRO A N 1
ATOM 950 C CA . PRO A 1 126 ? -7.827 3.835 18.559 1.00 89.69 126 PRO A CA 1
ATOM 951 C C . PRO A 1 126 ? -7.829 5.329 18.920 1.00 89.69 126 PRO A C 1
ATOM 953 O O . PRO A 1 126 ? -6.794 5.926 19.214 1.00 89.69 126 PRO A O 1
ATOM 956 N N . VAL A 1 127 ? -9.012 5.933 18.961 1.00 88.50 127 VAL A N 1
ATOM 957 C CA . VAL A 1 127 ? -9.251 7.306 19.412 1.00 88.50 127 VAL A CA 1
ATOM 958 C C . VAL A 1 127 ? -9.881 7.277 20.799 1.00 88.50 127 VAL A C 1
ATOM 960 O O . VAL A 1 127 ? -10.942 6.685 21.015 1.00 88.50 127 VAL A O 1
ATOM 963 N N . ARG A 1 128 ? -9.216 7.931 21.755 1.00 88.56 128 ARG A N 1
ATOM 964 C CA . ARG A 1 128 ? -9.645 8.001 23.152 1.00 88.56 128 ARG A CA 1
ATOM 965 C C . ARG A 1 128 ? -10.466 9.252 23.423 1.00 88.56 128 ARG A C 1
ATOM 967 O O . ARG A 1 128 ? -9.935 10.359 23.419 1.00 88.56 128 ARG A O 1
ATOM 974 N N . ASN A 1 129 ? -11.721 9.057 23.812 1.00 87.62 129 ASN A N 1
ATOM 975 C CA . ASN A 1 129 ? -12.599 10.134 24.251 1.00 87.62 129 ASN A CA 1
ATOM 976 C C . ASN A 1 129 ? -12.784 10.065 25.766 1.00 87.62 129 ASN A C 1
ATOM 978 O O . ASN A 1 129 ? -13.469 9.184 26.287 1.00 87.62 129 ASN A O 1
ATOM 982 N N . CYS A 1 130 ? -12.182 11.009 26.483 1.00 85.62 130 CYS A N 1
ATOM 983 C CA . CYS A 1 130 ? -12.372 11.160 27.921 1.00 85.62 130 CYS A CA 1
ATOM 984 C C . CYS A 1 130 ? -13.487 12.169 28.193 1.00 85.62 130 CYS A C 1
ATOM 986 O O . CYS A 1 130 ? -13.502 13.249 27.602 1.00 85.62 130 CYS A O 1
ATOM 988 N N . LYS A 1 131 ? -14.407 11.852 29.109 1.00 79.62 131 LYS A N 1
ATOM 989 C CA . LYS A 1 131 ? -15.325 12.876 29.623 1.00 79.62 131 LYS A CA 1
ATOM 990 C C . LYS A 1 131 ? -14.479 13.887 30.393 1.00 79.62 131 LYS A C 1
ATOM 992 O O . LYS A 1 131 ? -13.834 13.516 31.372 1.00 79.62 131 LYS A O 1
ATOM 997 N N . SER A 1 132 ? -14.448 15.144 29.953 1.00 64.62 132 SER A N 1
ATOM 998 C CA . SER A 1 132 ? -13.854 16.202 30.765 1.00 64.62 132 SER A CA 1
ATOM 999 C C . SER A 1 132 ? -14.617 16.268 32.094 1.00 64.62 132 SER A C 1
ATOM 1001 O O . SER A 1 132 ? -15.852 16.163 32.097 1.00 64.62 132 SER A O 1
ATOM 1003 N N . PRO A 1 133 ? -13.932 16.408 33.243 1.00 60.88 133 PRO A N 1
ATOM 1004 C CA . PRO A 1 133 ? -14.628 16.799 34.455 1.00 60.88 133 PRO A CA 1
ATOM 1005 C C . PRO A 1 133 ? -15.329 18.120 34.134 1.00 60.88 133 PRO A C 1
ATOM 1007 O O . PRO A 1 133 ? -14.688 19.067 33.674 1.00 60.88 133 PRO A O 1
ATOM 1010 N N . LYS A 1 134 ? -16.661 18.152 34.288 1.00 58.44 134 LYS A N 1
ATOM 1011 C CA . LYS A 1 134 ? -17.455 19.380 34.147 1.00 58.44 134 LYS A CA 1
ATOM 1012 C C . LYS A 1 134 ? -16.699 20.504 34.862 1.00 58.44 134 LYS A C 1
ATOM 1014 O O . LYS A 1 134 ? -16.306 20.271 36.009 1.00 58.44 134 LYS A O 1
ATOM 1019 N N . PRO A 1 135 ? -16.501 21.691 34.256 1.00 55.56 135 PRO A N 1
ATOM 1020 C CA . PRO A 1 135 ? -15.977 22.810 35.017 1.00 55.56 135 PRO A CA 1
ATOM 1021 C C . PRO A 1 135 ? -16.918 22.993 36.206 1.00 55.56 135 PRO A C 1
ATOM 1023 O O . PRO A 1 135 ? -18.129 23.164 36.029 1.00 55.56 135 PRO A O 1
ATOM 1026 N N . LEU A 1 136 ? -16.377 22.844 37.418 1.00 50.75 136 LEU A N 1
ATOM 1027 C CA . LEU A 1 136 ? -17.070 23.201 38.644 1.00 50.75 136 LEU A CA 1
ATOM 1028 C C . LEU A 1 136 ? -17.544 24.632 38.433 1.00 50.75 136 LEU A C 1
ATOM 1030 O O . LEU A 1 136 ? -16.734 25.553 38.372 1.00 50.75 136 LEU A O 1
ATOM 1034 N N . ARG A 1 137 ? -18.854 24.789 38.227 1.00 52.72 137 ARG A N 1
ATOM 1035 C CA . ARG A 1 137 ? -19.545 26.071 38.173 1.00 52.72 137 ARG A CA 1
ATOM 1036 C C . ARG A 1 137 ? -19.015 26.885 39.345 1.00 52.72 137 ARG A C 1
ATOM 1038 O O . ARG A 1 137 ? -19.339 26.564 40.488 1.00 52.72 137 ARG A O 1
ATOM 1045 N N . ALA A 1 138 ? -18.164 27.871 39.065 1.00 50.66 138 ALA A N 1
ATOM 1046 C CA . ALA A 1 138 ? -17.659 28.775 40.078 1.00 50.66 138 ALA A CA 1
ATOM 1047 C C . ALA A 1 138 ? -18.893 29.356 40.768 1.00 50.66 138 ALA A C 1
ATOM 1049 O O . ALA A 1 138 ? -19.700 30.048 40.140 1.00 50.66 138 ALA A O 1
ATOM 1050 N N . LYS A 1 139 ? -19.108 28.988 42.037 1.00 46.66 139 LYS A N 1
ATOM 1051 C CA . LYS A 1 139 ? -20.059 29.694 42.888 1.00 46.66 139 LYS A CA 1
ATOM 1052 C C . LYS A 1 139 ? -19.587 31.138 42.859 1.00 46.66 139 LYS A C 1
ATOM 1054 O O . LYS A 1 139 ? -18.543 31.449 43.421 1.00 46.66 139 LYS A O 1
ATOM 1059 N N . ARG A 1 140 ? -20.331 31.986 42.149 1.00 42.62 140 ARG A N 1
ATOM 1060 C CA . ARG A 1 140 ? -20.227 33.438 42.234 1.00 42.62 140 ARG A CA 1
ATOM 1061 C C . ARG A 1 140 ? -20.295 33.752 43.726 1.00 42.62 140 ARG A C 1
ATOM 1063 O O . ARG A 1 140 ? -21.354 33.583 44.327 1.00 42.62 140 ARG A O 1
ATOM 1070 N N . GLN A 1 141 ? -19.156 34.072 44.337 1.00 38.47 141 GLN A N 1
ATOM 1071 C CA . GLN A 1 141 ? -19.137 34.622 45.680 1.00 38.47 141 GLN A CA 1
ATOM 1072 C C . GLN A 1 141 ? -19.948 35.911 45.583 1.00 38.47 141 GLN A C 1
ATOM 1074 O O . GLN A 1 141 ? -19.558 36.854 44.901 1.00 38.47 141 GLN A O 1
ATOM 1079 N N . GLN A 1 142 ? -21.136 35.908 46.180 1.00 39.62 142 GLN A N 1
ATOM 1080 C CA . GLN A 1 142 ? -21.800 37.143 46.549 1.00 39.62 142 GLN A CA 1
ATOM 1081 C C . GLN A 1 142 ? -20.945 37.728 47.671 1.00 39.62 142 GLN A C 1
ATOM 1083 O O . GLN A 1 142 ? -21.127 37.395 48.837 1.0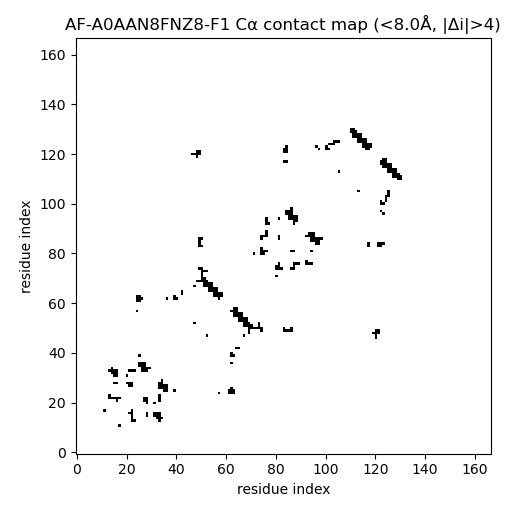0 39.62 142 GLN A O 1
ATOM 1088 N N . THR A 1 143 ? -19.946 38.532 47.310 1.00 35.72 143 THR A N 1
ATOM 1089 C CA . THR A 1 143 ? -19.355 39.482 48.243 1.00 35.72 143 THR A CA 1
ATOM 1090 C C . THR A 1 143 ? -20.449 40.481 48.582 1.00 35.72 143 THR A C 1
ATOM 1092 O O . THR A 1 143 ? -20.805 41.349 47.788 1.00 35.72 143 THR A O 1
ATOM 1095 N N . SER A 1 144 ? -21.049 40.276 49.749 1.00 41.31 144 SER A N 1
ATOM 1096 C CA . SER A 1 144 ? -21.870 41.253 50.440 1.00 41.31 144 SER A CA 1
ATOM 1097 C C . SER A 1 144 ? -20.980 42.429 50.832 1.00 41.31 144 SER A C 1
ATOM 1099 O O . SER A 1 144 ? -20.364 42.415 51.896 1.00 41.31 144 SER A O 1
ATOM 1101 N N . THR A 1 145 ? -20.900 43.439 49.974 1.00 36.25 145 THR A N 1
ATOM 1102 C CA . THR A 1 145 ? -20.455 44.768 50.387 1.00 36.25 145 THR A CA 1
ATOM 1103 C C . THR A 1 145 ? -21.705 45.612 50.572 1.00 36.25 145 THR A C 1
ATOM 1105 O O . THR A 1 145 ? -22.343 46.050 49.617 1.00 36.25 145 THR A O 1
ATOM 1108 N N . THR A 1 146 ? -22.103 45.753 51.832 1.00 42.47 146 THR A N 1
ATOM 1109 C CA . THR A 1 146 ? -23.094 46.729 52.268 1.00 42.47 146 THR A CA 1
ATOM 1110 C C . THR A 1 146 ? -22.489 48.117 52.103 1.00 42.47 146 THR A C 1
ATOM 1112 O O . THR A 1 146 ? -21.831 48.591 53.017 1.00 42.47 146 THR A O 1
ATOM 1115 N N . GLU A 1 147 ? -22.732 48.780 50.977 1.00 32.66 147 GLU A N 1
ATOM 1116 C CA . GLU A 1 147 ? -22.656 50.240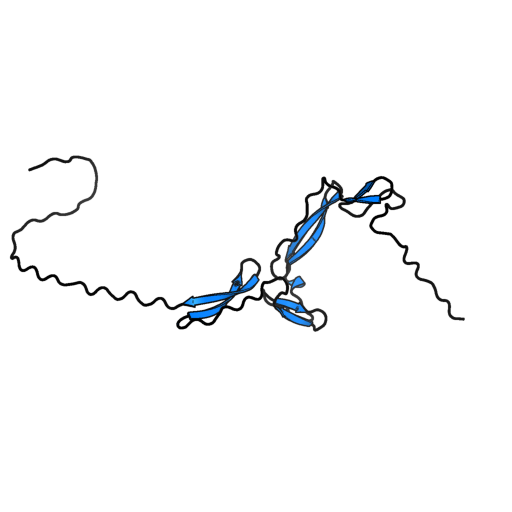 50.890 1.00 32.66 147 GLU A CA 1
ATOM 1117 C C . GLU A 1 147 ? -23.866 50.760 50.108 1.00 32.66 147 GLU A C 1
ATOM 1119 O O . GLU A 1 147 ? -24.151 50.361 48.979 1.00 32.66 147 GLU A O 1
ATOM 1124 N N . LYS A 1 148 ? -24.648 51.599 50.793 1.00 32.59 148 LYS A N 1
ATOM 1125 C CA . LYS A 1 148 ? -25.813 52.310 50.259 1.00 32.59 148 LYS A CA 1
ATOM 1126 C C . LYS A 1 148 ? -25.365 53.426 49.290 1.00 32.59 148 LYS A C 1
ATOM 1128 O O . LYS A 1 148 ? -24.211 53.837 49.323 1.00 32.59 148 LYS A O 1
ATOM 1133 N N . PRO A 1 149 ? -26.279 53.897 48.424 1.00 41.88 149 PRO A N 1
ATOM 1134 C CA . PRO A 1 149 ? -25.983 54.361 47.074 1.00 41.88 149 PRO A CA 1
ATOM 1135 C C . PRO A 1 149 ? -25.638 55.849 47.016 1.00 41.88 149 PRO A C 1
ATOM 1137 O O . PRO A 1 149 ? -26.162 56.631 47.804 1.00 41.88 149 PRO A O 1
ATOM 1140 N N . ASN A 1 150 ? -24.867 56.252 46.005 1.00 34.47 150 ASN A N 1
ATOM 1141 C CA . ASN A 1 150 ? -25.028 57.567 45.388 1.00 34.47 150 ASN A CA 1
ATOM 1142 C C . ASN A 1 150 ? -24.558 57.550 43.926 1.00 34.47 150 ASN A C 1
ATOM 1144 O O . ASN A 1 150 ? -23.373 57.530 43.623 1.00 34.47 150 ASN A O 1
ATOM 1148 N N . ASN A 1 151 ? -25.556 57.495 43.045 1.00 42.50 151 ASN A N 1
ATOM 1149 C CA . ASN A 1 151 ? -25.693 58.165 41.751 1.00 42.50 151 ASN A CA 1
ATOM 1150 C C . ASN A 1 151 ? -24.413 58.500 40.960 1.00 42.50 151 ASN A C 1
ATOM 1152 O O . ASN A 1 151 ? -23.764 59.511 41.207 1.00 42.50 151 ASN A O 1
ATOM 1156 N N . GLY A 1 152 ? -24.176 57.741 39.889 1.00 35.25 152 GLY A N 1
ATOM 1157 C CA . GLY A 1 152 ? -23.279 58.121 38.798 1.00 35.25 152 GLY A CA 1
ATOM 1158 C C . GLY A 1 152 ? -23.405 57.139 37.637 1.00 35.25 152 GLY A C 1
ATOM 1159 O O . GLY A 1 152 ? -22.909 56.020 37.714 1.00 35.25 152 GLY A O 1
ATOM 1160 N N . TRP A 1 153 ? -24.129 57.528 36.588 1.00 34.56 153 TRP A N 1
ATOM 1161 C CA . TRP A 1 153 ? -24.251 56.764 35.346 1.00 34.56 153 TRP A CA 1
ATOM 1162 C C . TRP A 1 153 ? -23.005 56.980 34.484 1.00 34.56 153 TRP A C 1
ATOM 1164 O O . TRP A 1 153 ? -22.678 58.127 34.197 1.00 34.56 153 TRP A O 1
ATOM 1174 N N . CYS A 1 154 ? -22.389 55.906 33.986 1.00 31.88 154 CYS A N 1
ATOM 1175 C CA . CYS A 1 154 ? -21.505 55.976 32.822 1.00 31.88 154 CYS A CA 1
ATOM 1176 C C . CYS A 1 154 ? -21.981 54.964 31.779 1.00 31.88 154 CYS A C 1
ATOM 1178 O O . CYS A 1 154 ? -21.902 53.749 31.961 1.00 31.88 154 CYS A O 1
ATOM 1180 N N . ILE A 1 155 ? -22.536 55.516 30.705 1.00 37.78 155 ILE A N 1
ATOM 1181 C CA . ILE A 1 155 ? -22.996 54.834 29.502 1.00 37.78 155 ILE A CA 1
ATOM 1182 C C . ILE A 1 155 ? -21.756 54.653 28.621 1.00 37.78 155 ILE A C 1
ATOM 1184 O O . ILE A 1 155 ? -21.086 55.632 28.300 1.00 37.78 155 ILE A O 1
ATOM 1188 N N . PHE A 1 156 ? -21.435 53.416 28.246 1.00 34.06 156 PHE A N 1
ATOM 1189 C CA . PHE A 1 156 ? -20.461 53.150 27.188 1.00 34.06 156 PHE A CA 1
ATOM 1190 C C . PHE A 1 156 ? -21.136 53.431 25.842 1.00 34.06 156 PHE A C 1
ATOM 1192 O O . PHE A 1 156 ? -22.090 52.741 25.485 1.00 34.06 156 PHE A O 1
ATOM 1199 N N . LEU A 1 157 ? -20.661 54.446 25.117 1.00 36.84 157 LEU A N 1
ATOM 1200 C CA . LEU A 1 157 ? -20.977 54.648 23.706 1.00 36.84 157 LEU A CA 1
ATOM 1201 C C . LEU A 1 157 ? -19.682 54.733 22.898 1.00 36.84 157 LEU A C 1
ATOM 1203 O O . LEU A 1 157 ? -18.742 55.437 23.263 1.00 36.84 157 LEU A O 1
ATOM 1207 N N . ASP A 1 158 ? -19.678 53.939 21.833 1.00 41.62 158 ASP A N 1
ATOM 1208 C CA . ASP A 1 158 ? -18.627 53.718 20.851 1.00 41.62 158 ASP A CA 1
ATOM 1209 C C . ASP A 1 158 ? -18.138 54.984 20.119 1.00 41.62 158 ASP A C 1
ATOM 1211 O O . ASP A 1 158 ? -18.857 55.971 19.981 1.00 41.62 158 ASP A O 1
ATOM 1215 N N . HIS A 1 159 ? -16.944 54.839 19.527 1.00 38.59 159 HIS A N 1
ATOM 1216 C CA . HIS A 1 159 ? -16.271 55.683 18.524 1.00 38.59 159 HIS A CA 1
ATOM 1217 C C . HIS A 1 159 ? -15.385 56.856 18.997 1.00 38.59 159 HIS A C 1
ATOM 1219 O O . HIS A 1 159 ? -15.807 58.001 19.070 1.00 38.59 159 HIS A O 1
ATOM 1225 N N . GLY A 1 160 ? -14.075 56.573 19.052 1.00 35.59 160 GLY A N 1
ATOM 1226 C CA . GLY A 1 160 ? -13.063 57.388 18.364 1.00 35.59 160 GLY A CA 1
ATOM 1227 C C . GLY A 1 160 ? -12.387 58.532 19.134 1.00 35.59 160 GLY A C 1
ATOM 1228 O O . GLY A 1 160 ? -12.993 59.568 19.367 1.00 35.59 160 GLY A O 1
ATOM 1229 N N . LYS A 1 161 ? -11.063 58.375 19.293 1.00 37.03 161 LYS A N 1
ATOM 1230 C CA . LYS A 1 161 ? -10.009 59.376 19.573 1.00 37.03 161 LYS A CA 1
ATOM 1231 C C . LYS A 1 161 ? -9.763 59.792 21.029 1.00 37.03 161 LYS A C 1
ATOM 1233 O O . LYS A 1 161 ? -10.461 60.616 21.601 1.00 37.03 161 LYS A O 1
ATOM 1238 N N . ASP A 1 162 ? -8.671 59.220 21.541 1.00 39.56 162 ASP A N 1
ATOM 1239 C CA . ASP A 1 162 ? -7.510 59.864 22.168 1.00 39.56 162 ASP A CA 1
ATOM 1240 C C . ASP A 1 162 ? -7.753 61.075 23.079 1.00 39.56 162 ASP A C 1
ATOM 1242 O O . ASP A 1 162 ? -8.027 62.181 22.618 1.00 39.56 162 ASP A O 1
ATOM 1246 N N . GLY A 1 163 ? -7.470 60.896 24.371 1.00 36.09 163 GLY A N 1
ATOM 1247 C CA . GLY A 1 163 ? -7.181 62.018 25.259 1.00 36.09 163 GLY A CA 1
ATOM 1248 C C . GLY A 1 163 ? -7.363 61.696 26.734 1.00 36.09 163 GLY A C 1
ATOM 1249 O O . GLY A 1 163 ? -8.455 61.837 27.271 1.00 36.09 163 GLY A O 1
ATOM 1250 N N . CYS A 1 164 ? -6.280 61.299 27.406 1.00 34.56 164 CYS A N 1
ATOM 1251 C CA . CYS A 1 164 ? -6.192 61.321 28.866 1.00 34.56 164 CYS A CA 1
ATOM 1252 C C . CYS A 1 164 ? -6.282 62.769 29.380 1.00 34.56 164 CYS A C 1
ATOM 1254 O O . CYS A 1 164 ? -5.574 63.637 28.871 1.00 34.56 164 CYS A O 1
ATOM 1256 N N . GLY A 1 165 ? -7.059 63.021 30.434 1.00 31.33 165 GLY A N 1
ATOM 1257 C CA . GLY A 1 165 ? -7.061 64.314 31.121 1.00 31.33 165 GLY A CA 1
ATOM 1258 C C . GLY A 1 165 ? -7.968 64.335 32.350 1.00 31.33 165 GLY A C 1
ATOM 1259 O O . GLY A 1 165 ? -9.134 63.980 32.257 1.00 31.33 165 GLY A O 1
ATOM 1260 N N . TRP A 1 166 ? -7.383 64.715 33.486 1.00 31.44 166 TRP A N 1
ATOM 1261 C CA . TRP A 1 166 ? -7.873 64.603 34.865 1.00 31.44 166 TRP A CA 1
ATOM 1262 C C . TRP A 1 166 ? -8.926 65.646 35.259 1.00 31.44 166 TRP A C 1
ATOM 1264 O O . TRP A 1 166 ? -8.829 66.788 34.812 1.00 31.44 166 TRP A O 1
ATOM 1274 N N . VAL A 1 167 ? -9.785 65.289 36.223 1.00 33.62 167 VAL A N 1
ATOM 1275 C CA . VAL A 1 167 ? -9.952 66.033 37.492 1.00 33.62 167 VAL A CA 1
ATOM 1276 C C . VAL A 1 167 ? -10.078 65.021 38.625 1.00 33.62 167 VAL A C 1
ATOM 1278 O O . VAL A 1 167 ? -10.864 64.064 38.451 1.00 33.62 167 VAL A O 1
#

Foldseek 3Di:
DDDPPPPPPPPPVQQFADPVQDHAQQFGRDPRTTDGDPPADDDDDDLAAPQKDWDWDADPVSHTDTDIDHDQVQQQQPPDGEDTQWHAPNVVSDTDGDPVADPDDDDDDPQKDWDWDQDPRSHTDTDIDHDDDPPPPPPPPPPPDDDDDDDDDDDDDDDDDDDDDDD

Organism: Trichostrongylus colubriformis (NCBI:txid6319)

Sequence (167 aa):
MLSFQGLLCADRDPFKCDKDGKCAPGLRCDHGTCVLRTDCPMLSMPRMKSGCVMLTTVDERGCPMPKIVCSKENLKCGSIYCEPGFECDHDKTVCIPRRDCPNIALPKKEGCTDKMALDEYDCLVPVRNCKSPKPLRAKRQQTSTTEKPNNGWCIFLDHGKDGCGWV

Mean predicted aligned error: 16.54 Å

Radius of gyration: 34.83 Å; Cα contacts (8 Å, |Δi|>4): 199; chains: 1; bounding box: 57×108×79 Å